Protein AF-W5IGR9-F1 (afdb_monomer)

Solvent-accessible surface area (backbone atoms only — not comparable to full-atom values): 5809 Å² total; per-residue (Å²): 116,68,70,62,52,55,55,49,50,56,50,51,52,51,51,52,52,50,55,54,46,55,53,50,53,56,50,52,53,50,51,52,57,51,48,54,53,52,48,54,52,48,50,53,50,51,52,52,28,62,77,67,74,48,74,91,77,53,71,67,62,54,48,52,54,48,56,53,37,41,54,52,15,58,77,71,72,43,62,43,70,57,40,49,50,48,54,51,51,53,51,53,51,48,56,52,49,53,56,62,59,74,73,110

Radius of gyration: 21.41 Å; Cα contacts (8 Å, |Δi|>4): 24; chains: 1; bounding box: 44×23×70 Å

Mean predicted aligned error: 5.87 Å

Organism: NCBI:txid641146

Structure (mmCIF, N/CA/C/O backbone):
data_AF-W5IGR9-F1
#
_entry.id   AF-W5IGR9-F1
#
loop_
_atom_site.group_PDB
_atom_site.id
_atom_site.type_symbol
_atom_site.label_atom_id
_atom_site.label_alt_id
_atom_site.label_comp_id
_atom_site.label_asym_id
_atom_site.label_entity_id
_atom_site.label_seq_id
_atom_site.pdbx_PDB_ins_code
_atom_site.Cartn_x
_atom_site.Cartn_y
_atom_site.Cartn_z
_atom_site.occupancy
_atom_site.B_iso_or_equiv
_atom_site.auth_seq_id
_atom_site.auth_comp_id
_atom_site.auth_asym_id
_atom_site.auth_atom_id
_atom_site.pdbx_PDB_model_num
ATOM 1 N N . MET A 1 1 ? -22.079 -1.374 46.621 1.00 60.62 1 MET A N 1
ATOM 2 C CA . MET A 1 1 ? -22.886 -1.653 45.406 1.00 60.62 1 MET A CA 1
ATOM 3 C C . MET A 1 1 ? -22.379 -0.870 44.193 1.00 60.62 1 MET A C 1
ATOM 5 O O . MET A 1 1 ? -22.242 -1.493 43.152 1.00 60.62 1 MET A O 1
ATOM 9 N N . MET A 1 2 ? -22.021 0.417 44.320 1.00 60.56 2 MET A N 1
ATOM 10 C CA . MET A 1 2 ? -21.442 1.227 43.223 1.00 60.56 2 MET A CA 1
ATOM 11 C C . MET A 1 2 ? -20.108 0.692 42.662 1.00 60.56 2 MET A C 1
ATOM 13 O O . MET A 1 2 ? -19.972 0.582 41.452 1.00 60.56 2 MET A O 1
ATOM 17 N N . GLU A 1 3 ? -19.190 0.221 43.511 1.00 62.72 3 GLU A N 1
ATOM 18 C CA . GLU A 1 3 ? -17.876 -0.312 43.087 1.00 62.72 3 GLU A CA 1
ATOM 19 C C . GLU A 1 3 ? -17.968 -1.537 42.148 1.00 62.72 3 GLU A C 1
ATOM 21 O O . GLU A 1 3 ? -17.177 -1.698 41.222 1.00 62.72 3 GLU A O 1
ATOM 26 N N . LYS A 1 4 ? -18.993 -2.390 42.314 1.00 62.38 4 LYS A N 1
ATOM 27 C CA . LYS A 1 4 ? -19.233 -3.531 41.408 1.00 62.38 4 LYS A CA 1
ATOM 28 C C . LYS A 1 4 ? -19.755 -3.093 40.035 1.00 62.38 4 LYS A C 1
ATOM 30 O O . LYS A 1 4 ? -19.473 -3.765 39.048 1.00 62.38 4 LYS A O 1
ATOM 35 N N . ALA A 1 5 ? -20.508 -1.994 39.971 1.00 64.50 5 ALA A N 1
ATOM 36 C CA . ALA A 1 5 ? -21.046 -1.458 38.722 1.00 64.50 5 ALA A CA 1
ATOM 37 C C . ALA A 1 5 ? -19.957 -0.743 37.903 1.00 64.50 5 ALA A C 1
ATOM 39 O O . ALA A 1 5 ? -19.867 -0.953 36.696 1.00 64.50 5 ALA A O 1
ATOM 40 N N . GLU A 1 6 ? -19.072 0.012 38.561 1.00 66.06 6 GLU A N 1
ATOM 41 C CA . GLU A 1 6 ? -17.898 0.628 37.923 1.00 66.06 6 GLU A CA 1
ATOM 42 C C . GLU A 1 6 ? -16.922 -0.427 37.383 1.00 66.06 6 GLU A C 1
ATOM 44 O O . GLU A 1 6 ? -16.482 -0.337 36.235 1.00 66.06 6 GLU A O 1
ATOM 49 N N . ASN A 1 7 ? -16.669 -1.493 38.154 1.00 70.56 7 ASN A N 1
ATOM 50 C CA . ASN A 1 7 ? -15.836 -2.611 37.706 1.00 70.56 7 ASN A CA 1
ATOM 51 C C . ASN A 1 7 ? -16.466 -3.381 36.522 1.00 70.56 7 ASN A C 1
ATOM 53 O O . ASN A 1 7 ? -15.760 -3.865 35.637 1.00 70.56 7 ASN A O 1
ATOM 57 N N . SER A 1 8 ? -17.801 -3.452 36.461 1.00 78.94 8 SER A N 1
ATOM 58 C CA . SER A 1 8 ? -18.537 -4.060 35.343 1.00 78.94 8 SER A CA 1
ATOM 59 C C . SER A 1 8 ? -18.473 -3.213 34.067 1.00 78.94 8 SER A C 1
ATOM 61 O O . SER A 1 8 ? -18.315 -3.765 32.979 1.00 78.94 8 SER A O 1
ATOM 63 N N . TYR A 1 9 ? -18.559 -1.884 34.178 1.00 82.19 9 TYR A N 1
ATOM 64 C CA . TYR A 1 9 ? -18.471 -0.981 33.027 1.00 82.19 9 TYR A C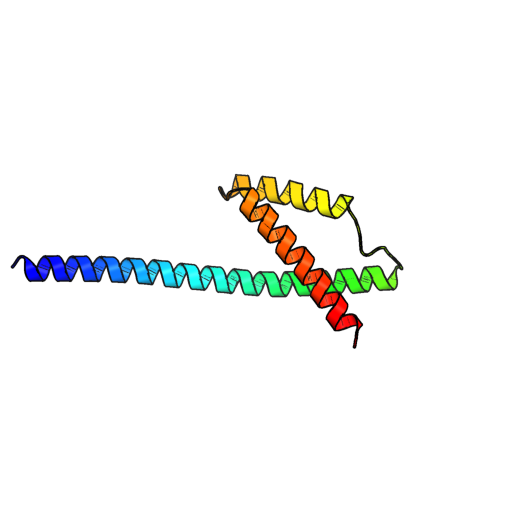A 1
ATOM 65 C C . TYR A 1 9 ? -17.060 -0.964 32.424 1.00 82.19 9 TYR A C 1
ATOM 67 O O . TYR A 1 9 ? -16.900 -1.116 31.214 1.00 82.19 9 TYR A O 1
ATOM 75 N N . ALA A 1 10 ? -16.021 -0.881 33.262 1.00 84.19 10 ALA A N 1
ATOM 76 C CA . ALA A 1 10 ? -14.631 -0.954 32.810 1.00 84.19 10 ALA A CA 1
ATOM 77 C C . ALA A 1 10 ? -14.309 -2.295 32.119 1.00 84.19 10 ALA A C 1
ATOM 79 O O . ALA A 1 10 ? -13.592 -2.328 31.117 1.00 84.19 10 ALA A O 1
ATOM 80 N N . SER A 1 11 ? -14.873 -3.405 32.611 1.00 87.62 11 SER A N 1
ATOM 81 C CA . SER A 1 11 ? -14.749 -4.719 31.968 1.00 87.62 11 SER A CA 1
ATOM 82 C C . SER A 1 11 ? -15.430 -4.758 30.593 1.00 87.62 11 SER A C 1
ATOM 84 O O . SER A 1 11 ? -14.837 -5.248 29.630 1.00 87.62 11 SER A O 1
ATOM 86 N N . GLN A 1 12 ? -16.622 -4.168 30.463 1.00 91.50 12 GLN A N 1
ATOM 87 C CA . GLN A 1 12 ? -17.349 -4.095 29.194 1.00 91.50 12 GLN A CA 1
ATOM 88 C C . GLN A 1 12 ? -16.623 -3.233 28.149 1.00 91.50 12 GLN A C 1
ATOM 90 O O . GLN A 1 12 ? -16.509 -3.644 26.994 1.00 91.50 12 GLN A O 1
ATOM 95 N N . VAL A 1 13 ? -16.072 -2.084 28.553 1.00 94.44 13 VAL A N 1
ATOM 96 C CA . VAL A 1 13 ? -15.264 -1.227 27.668 1.00 94.44 13 VAL A CA 1
ATOM 97 C C . VAL A 1 13 ? -14.013 -1.969 27.190 1.00 94.44 13 VAL A C 1
ATOM 99 O O . VAL A 1 13 ? -13.719 -1.968 25.997 1.00 94.44 13 VAL A O 1
ATOM 102 N N . ASN A 1 14 ? -13.305 -2.666 28.085 1.00 94.94 14 ASN A N 1
ATOM 103 C CA . ASN A 1 14 ? -12.139 -3.468 27.704 1.00 94.94 14 ASN A CA 1
ATOM 104 C C . ASN A 1 14 ? -12.495 -4.592 26.721 1.00 94.94 14 ASN A C 1
ATOM 106 O O . ASN A 1 14 ? -11.757 -4.830 25.766 1.00 94.94 14 ASN A O 1
ATOM 110 N N . PHE A 1 15 ? -13.638 -5.255 26.909 1.00 95.88 15 PHE A N 1
ATOM 111 C CA . PHE A 1 15 ? -14.115 -6.272 25.973 1.00 95.88 15 PHE A CA 1
ATOM 112 C C . PHE A 1 15 ? -14.399 -5.689 24.578 1.00 95.88 15 PHE A C 1
ATOM 114 O O . PHE A 1 15 ? -13.976 -6.260 23.570 1.00 95.88 15 PHE A O 1
ATOM 121 N N . GLN A 1 16 ? -15.058 -4.529 24.507 1.00 96.50 16 GLN A N 1
ATOM 122 C CA . GLN A 1 16 ? -15.320 -3.838 23.240 1.00 96.50 16 GLN A CA 1
ATOM 123 C C . GLN A 1 16 ? -14.023 -3.401 22.551 1.00 96.50 16 GLN A C 1
ATOM 125 O O . GLN A 1 16 ? -13.860 -3.637 21.356 1.00 96.50 16 GLN A O 1
ATOM 130 N N . LEU A 1 17 ? -13.074 -2.835 23.304 1.00 97.56 17 LEU A N 1
ATOM 131 C CA . LEU A 1 17 ? -11.761 -2.457 22.779 1.00 97.56 17 LEU A CA 1
ATOM 132 C C . LEU A 1 17 ? -11.016 -3.659 22.198 1.00 97.56 17 LEU A C 1
ATOM 134 O O . LEU A 1 17 ? -10.482 -3.568 21.095 1.00 97.56 17 LEU A O 1
ATOM 138 N N . ASN A 1 18 ? -11.005 -4.788 22.907 1.00 97.50 18 ASN A N 1
ATOM 139 C CA . ASN A 1 18 ? -10.352 -6.000 22.422 1.00 97.50 18 ASN A CA 1
ATOM 140 C C . ASN A 1 18 ? -11.038 -6.551 21.169 1.00 97.50 18 ASN A C 1
ATOM 142 O O . ASN A 1 18 ? -10.353 -6.914 20.223 1.00 97.50 18 ASN A O 1
ATOM 146 N N . THR A 1 19 ? -12.370 -6.526 21.113 1.00 97.62 19 THR A N 1
ATOM 147 C CA . THR A 1 19 ? -13.119 -6.942 19.917 1.00 97.62 19 THR A CA 1
ATOM 148 C C . THR A 1 19 ? -12.767 -6.074 18.705 1.00 97.62 19 THR A C 1
ATOM 150 O O . THR A 1 19 ? -12.530 -6.595 17.616 1.00 97.62 19 THR A O 1
ATOM 153 N N . CYS A 1 20 ? -12.679 -4.752 18.886 1.00 98.19 20 CYS A N 1
ATOM 154 C CA . CYS A 1 20 ? -12.250 -3.841 17.826 1.00 98.19 20 CYS A CA 1
ATOM 155 C C . CYS A 1 20 ? -10.811 -4.120 17.376 1.00 98.19 20 CYS A C 1
ATOM 157 O O . CYS A 1 20 ? -10.550 -4.118 16.179 1.00 98.19 20 CYS A O 1
ATOM 159 N N . ARG A 1 21 ? -9.894 -4.385 18.314 1.00 98.44 21 ARG A N 1
ATOM 160 C CA . ARG A 1 21 ? -8.492 -4.708 18.005 1.00 98.44 21 ARG A CA 1
ATOM 161 C C . ARG A 1 21 ? -8.359 -6.004 17.219 1.00 98.44 21 ARG A C 1
ATOM 163 O O . ARG A 1 21 ? -7.722 -5.981 16.181 1.00 98.44 21 ARG A O 1
ATOM 170 N N . CYS A 1 22 ? -9.052 -7.070 17.620 1.00 98.38 22 CYS A N 1
ATOM 171 C CA . CYS A 1 22 ? -9.060 -8.313 16.847 1.00 98.38 22 CYS A CA 1
ATOM 172 C C . CYS A 1 22 ? -9.543 -8.080 15.410 1.00 98.38 22 CYS A C 1
ATOM 174 O O . CYS A 1 22 ? -8.957 -8.591 14.464 1.00 98.38 22 CYS A O 1
ATOM 176 N N . ARG A 1 23 ? -10.576 -7.247 15.229 1.00 98.50 23 ARG A N 1
ATOM 177 C CA . ARG A 1 23 ? -11.056 -6.898 13.888 1.00 98.50 23 ARG A CA 1
ATOM 178 C C . ARG A 1 23 ? -10.044 -6.070 13.087 1.00 98.50 23 ARG A C 1
ATOM 180 O O . ARG A 1 23 ? -9.994 -6.225 11.872 1.00 98.50 23 ARG A O 1
ATOM 187 N N . ILE A 1 24 ? -9.278 -5.190 13.734 1.00 98.50 24 ILE A N 1
ATOM 188 C CA . ILE A 1 24 ? -8.177 -4.452 13.093 1.00 98.50 24 ILE A CA 1
ATOM 189 C C . ILE A 1 24 ? -7.092 -5.435 12.646 1.00 98.50 24 ILE A C 1
ATOM 191 O O . ILE A 1 24 ? -6.729 -5.423 11.475 1.00 98.50 24 ILE A O 1
ATOM 195 N N . ASP A 1 25 ? -6.669 -6.342 13.527 1.00 98.50 25 ASP A N 1
ATOM 196 C CA . ASP A 1 25 ? -5.649 -7.347 13.218 1.00 98.50 25 ASP A CA 1
ATOM 197 C C . ASP A 1 25 ? -6.070 -8.221 12.019 1.00 98.50 25 ASP A C 1
ATOM 199 O O . ASP A 1 25 ? -5.281 -8.478 11.111 1.00 98.50 25 ASP A O 1
ATOM 203 N N . ASP A 1 26 ? -7.340 -8.634 11.959 1.00 98.62 26 ASP A N 1
ATOM 204 C CA . ASP A 1 26 ? -7.884 -9.409 10.837 1.00 98.62 26 ASP A CA 1
ATOM 205 C C . ASP A 1 26 ? -7.885 -8.633 9.510 1.00 98.62 26 ASP A C 1
ATOM 207 O O . ASP A 1 26 ? -7.672 -9.220 8.444 1.00 98.62 26 ASP A O 1
ATOM 211 N N . ILE A 1 27 ? -8.144 -7.323 9.549 1.00 98.50 27 ILE A N 1
ATOM 212 C CA . ILE A 1 27 ? -8.054 -6.454 8.367 1.00 98.50 27 ILE A CA 1
ATOM 213 C C . ILE A 1 27 ? -6.595 -6.348 7.924 1.00 98.50 27 ILE A C 1
ATOM 215 O O . ILE A 1 27 ? -6.303 -6.522 6.741 1.00 98.50 27 ILE A O 1
ATOM 219 N N . ASP A 1 28 ? -5.674 -6.135 8.860 1.00 98.50 28 ASP A N 1
ATOM 220 C CA . ASP A 1 28 ? -4.251 -6.000 8.562 1.00 98.50 28 ASP A CA 1
ATOM 221 C C . ASP A 1 28 ? -3.682 -7.287 7.948 1.00 98.50 28 ASP A C 1
ATOM 223 O O . ASP A 1 28 ? -2.973 -7.235 6.940 1.00 98.50 28 ASP A O 1
ATOM 227 N N . HIS A 1 29 ? -4.066 -8.462 8.457 1.00 98.69 29 HIS A N 1
ATOM 228 C CA . HIS A 1 29 ? -3.703 -9.742 7.843 1.00 98.69 29 HIS A CA 1
ATOM 229 C C . HIS A 1 29 ? -4.179 -9.850 6.386 1.00 98.69 29 HIS A C 1
ATOM 231 O O . HIS A 1 29 ? -3.421 -10.293 5.517 1.00 98.69 29 HIS A O 1
ATOM 237 N N . GLN A 1 30 ? -5.410 -9.419 6.093 1.00 98.56 30 GLN A N 1
ATOM 238 C CA . GLN A 1 30 ? -5.942 -9.411 4.727 1.00 98.56 30 GLN A CA 1
ATOM 239 C C . GLN A 1 30 ? -5.186 -8.429 3.826 1.00 98.56 30 GLN A C 1
ATOM 241 O O . GLN A 1 30 ? -4.870 -8.766 2.684 1.00 98.56 30 GLN A O 1
ATOM 246 N N . VAL A 1 31 ? -4.833 -7.247 4.339 1.00 98.00 31 VAL A N 1
ATOM 247 C CA . VAL A 1 31 ? -4.017 -6.267 3.610 1.00 98.00 31 VAL A CA 1
ATOM 248 C C . VAL A 1 31 ? -2.655 -6.858 3.250 1.00 98.00 31 VAL A C 1
ATOM 250 O O . VAL A 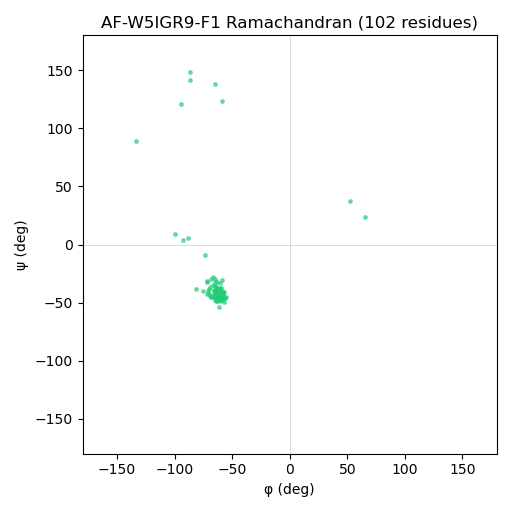1 31 ? -2.237 -6.752 2.097 1.00 98.00 31 VAL A O 1
ATOM 253 N N . ILE A 1 32 ? -1.976 -7.533 4.183 1.00 98.12 32 ILE A N 1
ATOM 254 C CA . ILE A 1 32 ? -0.683 -8.182 3.913 1.00 98.12 32 ILE A CA 1
ATOM 255 C C . ILE A 1 32 ? -0.821 -9.293 2.864 1.00 98.12 32 ILE A C 1
ATOM 257 O O . ILE A 1 32 ? -0.002 -9.374 1.945 1.00 98.12 32 ILE A O 1
ATOM 261 N N . ALA A 1 33 ? -1.873 -10.110 2.939 1.00 98.44 33 ALA A N 1
ATOM 262 C CA . ALA A 1 33 ? -2.130 -11.154 1.949 1.00 98.44 33 ALA A CA 1
ATOM 263 C C . ALA A 1 33 ? -2.377 -10.584 0.537 1.00 98.44 33 ALA A C 1
ATOM 265 O O . ALA A 1 33 ? -1.887 -11.135 -0.452 1.00 98.44 33 ALA A O 1
ATOM 266 N N . LEU A 1 34 ? -3.107 -9.470 0.426 1.00 98.12 34 LEU A N 1
ATOM 267 C CA . LEU A 1 34 ? -3.347 -8.781 -0.846 1.00 98.12 34 LEU A CA 1
ATOM 268 C C . LEU A 1 34 ? -2.085 -8.100 -1.381 1.00 98.12 34 LEU A C 1
ATOM 270 O O . LEU A 1 34 ? -1.820 -8.148 -2.583 1.00 98.12 34 LEU A O 1
ATOM 274 N N . LEU A 1 35 ? -1.270 -7.510 -0.504 1.00 97.69 35 LEU A N 1
ATOM 275 C CA . LEU A 1 35 ? 0.025 -6.953 -0.885 1.00 97.69 35 LEU A CA 1
ATOM 276 C C . LEU A 1 35 ? 0.936 -8.039 -1.463 1.00 97.69 35 LEU A C 1
ATOM 278 O O . LEU A 1 35 ? 1.493 -7.832 -2.537 1.00 97.69 35 LEU A O 1
ATOM 282 N N . ALA A 1 36 ? 1.026 -9.216 -0.839 1.00 97.31 36 ALA A N 1
ATOM 283 C CA . ALA A 1 36 ? 1.819 -10.323 -1.377 1.00 97.31 36 ALA A CA 1
ATOM 284 C C . ALA A 1 36 ? 1.403 -10.691 -2.816 1.00 97.31 36 ALA A C 1
ATOM 286 O O . ALA A 1 36 ? 2.253 -10.809 -3.701 1.00 97.31 36 ALA A O 1
ATOM 287 N N . GLN A 1 37 ? 0.094 -10.784 -3.078 1.00 97.88 37 GLN A N 1
ATOM 288 C CA . GLN A 1 37 ? -0.435 -11.029 -4.426 1.00 97.88 37 GLN A CA 1
ATOM 289 C C . GLN A 1 37 ? -0.078 -9.897 -5.399 1.00 97.88 37 GLN A C 1
ATOM 291 O O . GLN A 1 37 ? 0.396 -10.146 -6.507 1.00 97.88 37 GLN A O 1
ATOM 296 N N . ARG A 1 38 ? -0.247 -8.638 -4.983 1.00 96.44 38 ARG A N 1
ATOM 297 C CA . ARG A 1 38 ? 0.073 -7.466 -5.808 1.00 96.44 38 ARG A CA 1
ATOM 298 C C . ARG A 1 38 ? 1.555 -7.415 -6.196 1.00 96.44 38 ARG A C 1
ATOM 300 O O . ARG A 1 38 ? 1.878 -7.063 -7.331 1.00 96.44 38 ARG A O 1
ATOM 307 N N . PHE A 1 39 ? 2.458 -7.738 -5.272 1.00 95.69 39 PHE A N 1
ATOM 308 C CA . PHE A 1 39 ? 3.899 -7.760 -5.539 1.00 95.69 39 PHE A CA 1
ATOM 309 C C . PHE A 1 39 ? 4.285 -8.902 -6.482 1.00 95.69 39 PHE A C 1
ATOM 311 O O . PHE A 1 39 ? 5.096 -8.678 -7.377 1.00 95.69 39 PHE A O 1
ATOM 318 N N . ALA A 1 40 ? 3.644 -10.072 -6.376 1.00 94.75 40 ALA A N 1
ATOM 319 C CA . ALA A 1 40 ? 3.828 -11.152 -7.347 1.00 94.75 40 ALA A CA 1
ATOM 320 C C . ALA A 1 40 ? 3.451 -10.712 -8.774 1.00 94.75 40 ALA A C 1
ATOM 322 O O . ALA A 1 40 ? 4.199 -10.960 -9.715 1.00 94.75 40 ALA A O 1
ATOM 323 N N . VAL A 1 41 ? 2.342 -9.980 -8.937 1.00 95.31 41 VAL A N 1
ATOM 324 C CA . VAL A 1 41 ? 1.961 -9.404 -10.240 1.00 95.31 41 VAL A CA 1
ATOM 325 C C . VAL A 1 41 ? 2.961 -8.341 -10.700 1.00 95.31 41 VAL A C 1
ATOM 327 O O . VAL A 1 41 ? 3.290 -8.282 -11.879 1.00 95.31 41 VAL A O 1
ATOM 330 N N . THR A 1 42 ? 3.474 -7.513 -9.785 1.00 92.69 42 THR A N 1
ATOM 331 C CA . THR A 1 42 ? 4.454 -6.471 -10.138 1.00 92.69 42 THR A CA 1
ATOM 332 C C . THR A 1 42 ? 5.753 -7.088 -10.661 1.00 92.69 42 THR A C 1
ATOM 334 O O . THR A 1 42 ? 6.265 -6.644 -11.682 1.00 92.69 42 THR A O 1
ATOM 337 N N . LYS A 1 43 ? 6.201 -8.198 -10.064 1.00 91.88 43 LYS A N 1
ATOM 338 C CA . LYS A 1 43 ? 7.334 -8.977 -10.571 1.00 91.88 43 LYS A CA 1
ATOM 339 C C . LYS A 1 43 ? 7.124 -9.455 -12.011 1.00 91.88 43 LYS A C 1
ATOM 341 O O . LYS A 1 43 ? 8.001 -9.249 -12.842 1.00 91.88 43 LYS A O 1
ATOM 346 N N . LEU A 1 44 ? 5.953 -10.017 -12.322 1.00 93.31 44 LEU A N 1
ATOM 347 C CA . LEU A 1 44 ? 5.614 -10.432 -13.691 1.00 93.31 44 LEU A CA 1
ATOM 348 C C . LEU A 1 44 ? 5.621 -9.245 -14.667 1.00 93.31 44 LEU A C 1
ATOM 350 O O . LEU A 1 44 ? 6.086 -9.372 -15.796 1.00 93.31 44 LEU A O 1
ATOM 354 N N . VAL A 1 45 ? 5.136 -8.073 -14.239 1.00 91.94 45 VAL A N 1
ATOM 355 C CA . VAL A 1 45 ? 5.223 -6.841 -15.040 1.00 91.94 45 VAL A CA 1
ATOM 356 C C . VAL A 1 45 ? 6.683 -6.464 -15.300 1.00 91.94 45 VAL A C 1
ATOM 358 O O . VAL A 1 45 ? 7.017 -6.115 -16.430 1.00 91.94 45 VAL A O 1
ATOM 361 N N . GLY A 1 46 ? 7.555 -6.554 -14.293 1.00 89.81 46 GLY A N 1
ATOM 362 C CA . GLY A 1 46 ? 8.993 -6.325 -14.441 1.00 89.81 46 GLY A CA 1
ATOM 363 C C . GLY A 1 46 ? 9.653 -7.291 -15.432 1.00 89.81 46 GLY A C 1
ATOM 364 O O . GLY A 1 46 ? 10.394 -6.849 -16.309 1.00 89.81 46 GLY A O 1
ATOM 365 N N . GLU A 1 47 ? 9.334 -8.585 -15.347 1.00 91.19 47 GLU A N 1
ATOM 366 C CA . GLU A 1 47 ? 9.813 -9.624 -16.274 1.00 91.19 47 GLU A CA 1
ATOM 367 C C . GLU A 1 47 ? 9.381 -9.332 -17.720 1.00 91.19 47 GLU A C 1
ATOM 369 O O . GLU A 1 47 ? 10.221 -9.304 -18.619 1.00 91.19 47 GLU A O 1
ATOM 374 N N . LEU A 1 48 ? 8.102 -9.004 -17.935 1.00 92.56 48 LEU A N 1
ATOM 375 C CA . LEU A 1 48 ? 7.574 -8.634 -19.253 1.00 92.56 48 LEU A CA 1
ATOM 376 C C . LEU A 1 48 ? 8.232 -7.367 -19.810 1.00 92.56 48 LEU A C 1
ATOM 378 O O . LEU A 1 48 ? 8.559 -7.296 -20.994 1.00 92.56 48 LEU A O 1
ATOM 382 N N . LYS A 1 49 ? 8.444 -6.350 -18.968 1.00 90.12 49 LYS A N 1
ATOM 383 C CA . LYS A 1 49 ? 9.143 -5.129 -19.386 1.00 90.12 49 LYS A CA 1
ATOM 384 C C . LYS A 1 49 ? 10.575 -5.429 -19.815 1.00 90.12 49 LYS A C 1
ATOM 386 O O . LYS A 1 49 ? 11.018 -4.895 -20.830 1.00 90.12 49 LYS A O 1
ATOM 391 N N . ALA A 1 50 ? 11.278 -6.289 -19.080 1.00 90.06 50 ALA A N 1
ATOM 392 C CA . ALA A 1 50 ? 12.639 -6.690 -19.413 1.00 90.06 50 ALA A CA 1
ATOM 393 C C . ALA A 1 50 ? 12.702 -7.481 -20.730 1.00 90.06 50 ALA A C 1
ATOM 395 O O . ALA A 1 50 ? 13.540 -7.171 -21.576 1.00 90.06 50 ALA A O 1
ATOM 396 N N . GLU A 1 51 ? 11.794 -8.443 -20.930 1.00 93.75 51 GLU A N 1
ATOM 397 C CA . GLU A 1 51 ? 11.698 -9.247 -22.159 1.00 93.75 51 GLU A CA 1
ATOM 398 C C . GLU A 1 51 ? 11.442 -8.382 -23.402 1.00 93.75 51 GLU A C 1
ATOM 400 O O . GLU A 1 51 ? 12.002 -8.634 -24.469 1.00 93.75 51 GLU A O 1
ATOM 405 N N . HIS A 1 52 ? 10.634 -7.331 -23.262 1.00 94.00 52 HIS A N 1
ATOM 406 C CA . HIS A 1 52 ? 10.244 -6.453 -24.366 1.00 94.00 52 HIS A CA 1
ATOM 407 C C . HIS A 1 52 ? 11.034 -5.137 -24.446 1.00 94.00 52 HIS A C 1
ATOM 409 O O . HIS A 1 52 ? 10.671 -4.267 -25.238 1.00 94.00 52 HIS A O 1
ATOM 415 N N . HIS A 1 53 ? 12.103 -4.978 -23.657 1.00 90.00 53 HIS A N 1
ATOM 416 C CA . HIS A 1 53 ? 12.912 -3.752 -23.592 1.00 90.00 53 HIS A CA 1
ATOM 417 C C . HIS A 1 53 ? 12.085 -2.474 -23.343 1.00 90.00 53 HIS A C 1
ATOM 419 O O . HIS A 1 53 ? 12.365 -1.419 -23.912 1.00 90.00 53 HIS A O 1
ATOM 425 N N . LEU A 1 54 ? 11.050 -2.574 -22.506 1.00 88.12 54 LEU A N 1
ATOM 426 C CA . LEU A 1 54 ? 10.178 -1.458 -22.146 1.00 88.12 54 LEU A CA 1
ATOM 427 C C . LEU A 1 54 ? 10.741 -0.669 -20.964 1.00 88.12 54 LEU A C 1
ATOM 429 O O . LEU A 1 54 ? 11.336 -1.229 -20.040 1.00 88.12 54 LEU A O 1
ATOM 433 N N . ASP A 1 55 ? 10.467 0.634 -20.950 1.00 84.81 55 ASP A N 1
ATOM 434 C CA . ASP A 1 55 ? 10.879 1.504 -19.857 1.00 84.81 55 ASP A CA 1
ATOM 435 C C . ASP A 1 55 ? 10.190 1.137 -18.531 1.00 84.81 55 ASP A C 1
ATOM 437 O O . ASP A 1 55 ? 8.983 0.869 -18.424 1.00 84.81 55 ASP A O 1
ATOM 441 N N . ALA A 1 56 ? 10.976 1.173 -17.455 1.00 79.25 56 ALA A N 1
ATOM 442 C CA . ALA A 1 56 ? 10.459 0.984 -16.104 1.00 79.25 56 ALA A CA 1
ATOM 443 C C . ALA A 1 56 ? 9.507 2.123 -15.695 1.00 79.25 56 ALA A C 1
ATOM 445 O O . ALA A 1 56 ? 8.567 1.894 -14.930 1.00 79.25 56 ALA A O 1
ATOM 446 N N . PHE A 1 57 ? 9.730 3.326 -16.230 1.00 83.25 57 PHE A N 1
ATOM 447 C CA . PHE A 1 57 ? 8.971 4.533 -15.928 1.00 83.25 57 PHE A CA 1
ATOM 448 C C . PHE A 1 57 ? 7.840 4.748 -16.936 1.00 83.25 57 PHE A C 1
ATOM 450 O O . PHE A 1 57 ? 8.088 4.897 -18.127 1.00 83.25 57 PHE A O 1
ATOM 457 N N . ASP A 1 58 ? 6.606 4.794 -16.437 1.00 88.56 58 ASP A N 1
ATOM 458 C CA . ASP A 1 58 ? 5.402 5.061 -17.228 1.00 88.56 58 ASP A CA 1
ATOM 459 C C . ASP A 1 58 ? 4.546 6.111 -16.487 1.00 88.56 58 ASP A C 1
ATOM 461 O O . ASP A 1 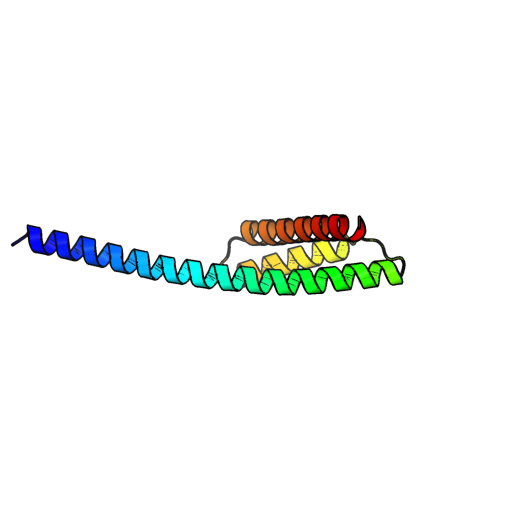58 ? 3.736 5.757 -15.622 1.00 88.56 58 ASP A O 1
ATOM 465 N N . PRO A 1 59 ? 4.768 7.415 -16.745 1.00 90.44 59 PRO A N 1
ATOM 466 C CA . PRO A 1 59 ? 4.114 8.495 -16.005 1.00 90.44 59 PRO A CA 1
ATOM 467 C C . PRO A 1 59 ? 2.606 8.557 -16.256 1.00 90.44 59 PRO A C 1
ATOM 469 O O . PRO A 1 59 ? 1.855 8.996 -15.384 1.00 90.44 59 PRO A O 1
ATOM 472 N N . ASP A 1 60 ? 2.149 8.115 -17.427 1.00 93.62 60 ASP A N 1
ATOM 473 C CA . ASP A 1 60 ? 0.728 8.086 -17.762 1.00 93.62 60 ASP A CA 1
ATOM 474 C C . ASP A 1 60 ? 0.023 6.986 -16.973 1.00 93.62 60 ASP A C 1
ATOM 476 O O . ASP A 1 60 ? -1.019 7.234 -16.359 1.00 93.62 60 ASP A O 1
ATOM 480 N N . ARG A 1 61 ? 0.638 5.800 -16.869 1.00 92.75 61 ARG A N 1
ATOM 481 C CA . ARG A 1 61 ? 0.126 4.725 -16.014 1.00 92.75 61 ARG A CA 1
ATOM 482 C C . ARG A 1 61 ? 0.095 5.116 -14.541 1.00 92.75 61 ARG A C 1
ATOM 484 O O . ARG A 1 61 ? -0.857 4.753 -13.842 1.00 92.75 61 ARG A O 1
ATOM 491 N N . GLU A 1 62 ? 1.133 5.809 -14.074 1.00 92.94 62 GLU A N 1
ATOM 492 C CA . GLU A 1 62 ? 1.248 6.288 -12.695 1.00 92.94 62 GLU A CA 1
ATOM 493 C C . GLU A 1 62 ? 0.154 7.314 -12.354 1.00 92.94 62 GLU A C 1
ATOM 495 O O . GLU A 1 62 ? -0.480 7.175 -11.305 1.00 92.94 62 GLU A O 1
ATOM 500 N N . ARG A 1 63 ? -0.130 8.268 -13.256 1.00 95.31 63 ARG A N 1
ATOM 501 C CA . ARG A 1 63 ? -1.225 9.241 -13.095 1.00 95.31 63 ARG A CA 1
ATOM 502 C C . ARG A 1 63 ? -2.600 8.586 -13.095 1.00 95.31 63 ARG A C 1
ATOM 504 O O . ARG A 1 63 ? -3.372 8.829 -12.176 1.00 95.31 63 ARG A O 1
ATOM 511 N N . ALA A 1 64 ? -2.875 7.704 -14.057 1.00 96.00 64 ALA A N 1
ATOM 512 C CA . ALA A 1 64 ? -4.153 6.993 -14.119 1.00 96.00 64 ALA A CA 1
ATOM 513 C C . ALA A 1 64 ? -4.412 6.178 -12.840 1.00 96.00 64 ALA A C 1
ATOM 515 O O . ALA A 1 64 ? -5.511 6.183 -12.301 1.00 96.00 64 ALA A O 1
ATOM 516 N N . GLN A 1 65 ? -3.376 5.529 -12.293 1.00 95.50 65 GLN A N 1
ATOM 517 C CA . GLN A 1 65 ? -3.497 4.809 -11.024 1.00 95.50 65 GLN A CA 1
ATOM 518 C C . GLN A 1 65 ? -3.838 5.734 -9.844 1.00 95.50 65 GLN A C 1
ATOM 520 O O . GLN A 1 65 ? -4.560 5.321 -8.940 1.00 95.50 65 GLN A O 1
ATOM 525 N N . GLU A 1 66 ? -3.279 6.943 -9.807 1.00 96.62 66 GLU A N 1
ATOM 526 C CA . GLU A 1 66 ? -3.563 7.919 -8.751 1.00 96.62 66 GLU A CA 1
ATOM 527 C C . GLU A 1 66 ? -4.990 8.461 -8.868 1.00 96.62 66 GLU A C 1
ATOM 529 O O . GLU A 1 66 ? -5.693 8.513 -7.861 1.00 96.62 66 GLU A O 1
ATOM 534 N N . GLU A 1 67 ? -5.445 8.774 -10.083 1.00 97.38 67 GLU A N 1
ATOM 535 C CA . GLU A 1 67 ? -6.825 9.186 -10.362 1.00 97.38 67 GLU A CA 1
ATOM 536 C C . GLU A 1 67 ? -7.834 8.099 -9.972 1.00 97.38 67 GLU A C 1
ATOM 538 O O . GLU A 1 67 ? -8.794 8.386 -9.258 1.00 97.38 67 GLU A O 1
ATOM 543 N N . ASP A 1 68 ? -7.595 6.840 -10.346 1.00 97.44 68 ASP A N 1
ATOM 544 C CA . ASP A 1 68 ? -8.441 5.711 -9.938 1.00 97.44 68 ASP A CA 1
ATOM 545 C C . ASP A 1 68 ? -8.515 5.597 -8.406 1.00 97.44 68 ASP A C 1
ATOM 547 O O . ASP A 1 68 ? -9.585 5.404 -7.827 1.00 97.44 68 ASP A O 1
ATOM 551 N N . MET A 1 69 ? -7.379 5.761 -7.723 1.00 97.44 69 MET A N 1
ATOM 552 C CA . MET A 1 69 ? -7.302 5.636 -6.268 1.00 97.44 69 MET A CA 1
ATOM 553 C C . MET A 1 69 ? -8.039 6.768 -5.536 1.00 97.44 69 MET A C 1
ATOM 555 O O . MET A 1 69 ? -8.560 6.542 -4.444 1.00 97.44 69 MET A O 1
ATOM 559 N N . LEU A 1 70 ? -8.118 7.966 -6.127 1.00 97.75 70 LEU A N 1
ATOM 560 C CA . LEU A 1 70 ? -8.944 9.061 -5.608 1.00 97.75 70 LEU A CA 1
ATOM 561 C C . LEU A 1 70 ? -10.434 8.698 -5.638 1.00 97.75 70 LEU A C 1
ATOM 563 O O . LEU A 1 70 ? -11.117 8.889 -4.634 1.00 97.75 70 LEU A O 1
ATOM 567 N N . HIS A 1 71 ? -10.913 8.128 -6.747 1.00 97.75 71 HIS A N 1
ATOM 568 C CA . HIS A 1 71 ? -12.308 7.697 -6.879 1.00 97.75 71 HIS A CA 1
ATOM 569 C C . HIS A 1 71 ? -12.647 6.570 -5.897 1.00 97.75 71 HIS A C 1
ATOM 571 O O . HIS A 1 71 ? -13.663 6.635 -5.209 1.00 97.75 71 HIS A O 1
ATOM 577 N N . VAL A 1 72 ? -11.766 5.571 -5.765 1.00 97.75 72 VAL A N 1
ATOM 578 C CA . VAL A 1 72 ? -11.943 4.487 -4.784 1.00 97.75 72 VAL A CA 1
ATOM 579 C C . VAL A 1 72 ? -11.955 5.045 -3.358 1.00 97.75 72 VAL A C 1
ATOM 581 O O . VAL A 1 72 ? -12.767 4.633 -2.536 1.00 97.75 72 VAL A O 1
ATOM 584 N N . ALA A 1 73 ? -11.089 6.007 -3.034 1.00 98.00 73 ALA A N 1
ATOM 585 C CA . ALA A 1 73 ? -11.093 6.614 -1.707 1.00 98.00 73 ALA A CA 1
ATOM 586 C C . ALA A 1 73 ? -12.437 7.286 -1.390 1.00 98.00 73 ALA A C 1
ATOM 588 O O . ALA A 1 73 ? -12.975 7.086 -0.302 1.00 98.00 73 ALA A O 1
ATOM 589 N N . GLU A 1 74 ? -12.997 8.026 -2.349 1.00 97.44 74 GLU A N 1
ATOM 590 C CA . GLU A 1 74 ? -14.308 8.661 -2.212 1.00 97.44 74 GLU A CA 1
ATOM 591 C C . GLU A 1 74 ? -15.431 7.630 -2.024 1.00 97.44 74 GLU A C 1
ATOM 593 O O . GLU A 1 74 ? -16.224 7.763 -1.091 1.00 97.44 74 GLU A O 1
ATOM 598 N N . GLU A 1 75 ? -15.450 6.565 -2.831 1.00 98.06 75 GLU A N 1
ATOM 599 C CA . GLU A 1 75 ? -16.451 5.490 -2.752 1.00 98.06 75 GLU A CA 1
ATOM 600 C C . GLU A 1 75 ? -16.487 4.822 -1.368 1.00 98.06 75 GLU A C 1
ATOM 602 O O . GLU A 1 75 ? -17.560 4.554 -0.823 1.00 98.06 75 GLU A O 1
ATOM 607 N N . TYR A 1 76 ? -15.317 4.592 -0.771 1.00 97.50 76 TYR A N 1
ATOM 608 C CA . TYR A 1 76 ? -15.190 3.930 0.530 1.00 97.50 76 TYR A CA 1
ATOM 609 C C . TYR A 1 76 ? -15.146 4.905 1.721 1.00 97.50 76 TYR A C 1
ATOM 611 O O . TYR A 1 76 ? -14.974 4.470 2.862 1.00 97.50 76 TYR A O 1
ATOM 619 N N . GLY A 1 77 ? -15.298 6.215 1.492 1.00 97.38 77 GLY A N 1
ATOM 620 C CA . GLY A 1 77 ? -15.237 7.236 2.544 1.00 97.38 77 GLY A CA 1
ATOM 621 C C . GLY A 1 77 ? -13.858 7.374 3.206 1.00 97.38 77 GLY A C 1
ATOM 622 O O . GLY A 1 77 ? -13.757 7.828 4.349 1.00 97.38 77 GLY A O 1
ATOM 623 N N . LEU A 1 78 ? -12.790 6.970 2.514 1.00 97.81 78 LEU A N 1
ATOM 624 C CA . LEU A 1 78 ? -11.408 7.130 2.952 1.00 97.81 78 LEU A CA 1
ATOM 625 C C . LEU A 1 78 ? -10.880 8.504 2.522 1.00 97.81 78 LEU A C 1
ATOM 627 O O . LEU A 1 78 ? -11.135 8.970 1.416 1.00 97.81 78 LEU A O 1
ATOM 631 N N . ASN A 1 79 ? -10.084 9.156 3.373 1.00 97.88 79 ASN A N 1
ATOM 632 C CA . ASN A 1 79 ? -9.431 10.405 2.987 1.00 97.88 79 ASN A CA 1
ATOM 633 C C . ASN A 1 79 ? -8.530 10.167 1.750 1.00 97.88 79 ASN A C 1
ATOM 635 O O . ASN A 1 79 ? -7.608 9.348 1.841 1.00 97.88 79 ASN A O 1
ATOM 639 N N . PRO A 1 80 ? -8.717 10.903 0.637 1.00 97.75 80 PRO A N 1
ATOM 640 C CA . PRO A 1 80 ? -7.965 10.662 -0.594 1.00 97.75 80 PRO A CA 1
ATOM 641 C C . PRO A 1 80 ? -6.444 10.778 -0.428 1.00 97.75 80 PRO A C 1
ATOM 643 O O . PRO A 1 80 ? -5.690 10.048 -1.068 1.00 97.75 80 PRO A O 1
ATOM 646 N N . SER A 1 81 ? -5.970 11.624 0.494 1.00 97.31 81 SER A N 1
ATOM 647 C CA . SER A 1 81 ? -4.534 11.733 0.789 1.00 97.31 81 SER A CA 1
ATOM 648 C C . SER A 1 81 ? -3.937 10.437 1.351 1.00 97.31 81 SER A C 1
ATOM 650 O O . SER A 1 81 ? -2.785 10.123 1.052 1.00 97.31 81 SER A O 1
ATOM 652 N N . ILE A 1 82 ? -4.716 9.652 2.107 1.00 97.81 82 ILE A N 1
ATOM 653 C CA . ILE A 1 82 ? -4.286 8.348 2.634 1.00 97.81 82 ILE A CA 1
ATOM 654 C C . ILE A 1 82 ? -4.155 7.349 1.486 1.00 97.81 82 ILE A C 1
ATOM 656 O O . ILE A 1 82 ? -3.155 6.639 1.400 1.00 97.81 82 ILE A O 1
ATOM 660 N N . ALA A 1 83 ? -5.132 7.324 0.581 1.00 97.50 83 ALA A N 1
ATOM 661 C CA . ALA A 1 83 ? -5.136 6.410 -0.555 1.00 97.50 83 ALA A CA 1
ATOM 662 C C . ALA A 1 83 ? -3.971 6.703 -1.523 1.00 97.50 83 ALA A C 1
ATOM 664 O O . ALA A 1 83 ? -3.251 5.787 -1.933 1.00 97.50 83 ALA A O 1
ATOM 665 N N . LEU A 1 84 ? -3.704 7.987 -1.797 1.00 97.75 84 LEU A N 1
ATOM 666 C CA . LEU A 1 84 ? -2.540 8.423 -2.573 1.00 97.75 84 LEU A CA 1
ATOM 667 C C . LEU A 1 84 ? -1.211 8.069 -1.890 1.00 97.75 84 LEU A C 1
ATOM 669 O O . LEU A 1 84 ? -0.290 7.562 -2.534 1.00 97.75 84 LEU A O 1
ATOM 673 N N . ALA A 1 85 ? -1.097 8.304 -0.580 1.00 97.50 85 ALA A N 1
ATOM 674 C CA . ALA A 1 85 ? 0.104 7.945 0.170 1.00 97.50 85 ALA A CA 1
ATOM 675 C C . ALA A 1 85 ? 0.352 6.429 0.143 1.00 97.50 85 ALA A C 1
ATOM 677 O O . ALA A 1 85 ? 1.487 5.997 -0.071 1.00 97.50 85 ALA A O 1
ATOM 678 N N . TYR A 1 86 ? -0.705 5.628 0.295 1.00 96.75 86 TYR A N 1
ATOM 679 C CA . TYR A 1 86 ? -0.638 4.173 0.219 1.00 96.75 86 TYR A CA 1
ATOM 680 C C . TYR A 1 86 ? -0.154 3.703 -1.154 1.00 96.75 86 TYR A C 1
ATOM 682 O O . TYR A 1 86 ? 0.837 2.977 -1.235 1.00 96.75 86 TYR A O 1
ATOM 690 N N . VAL A 1 87 ? -0.791 4.140 -2.246 1.00 95.69 87 VAL A N 1
ATOM 691 C CA . VAL A 1 87 ? -0.419 3.660 -3.585 1.00 95.69 87 VAL A CA 1
ATOM 692 C C . VAL A 1 87 ? 1.002 4.077 -3.967 1.00 95.69 87 VAL A C 1
ATOM 694 O O . VAL A 1 87 ? 1.738 3.268 -4.537 1.00 95.69 87 VAL A O 1
ATOM 697 N N . LYS A 1 88 ? 1.431 5.281 -3.564 1.00 95.62 88 LYS A N 1
ATOM 698 C CA . LYS A 1 88 ? 2.811 5.748 -3.726 1.00 95.62 88 LYS A CA 1
ATOM 699 C C . LYS A 1 88 ? 3.794 4.890 -2.933 1.00 95.62 88 LYS A C 1
ATOM 701 O O . LYS A 1 88 ? 4.782 4.429 -3.495 1.00 95.62 88 LYS A O 1
ATOM 706 N N . MET A 1 89 ? 3.517 4.634 -1.653 1.00 96.69 89 MET A N 1
ATOM 707 C CA . MET A 1 89 ? 4.358 3.777 -0.812 1.00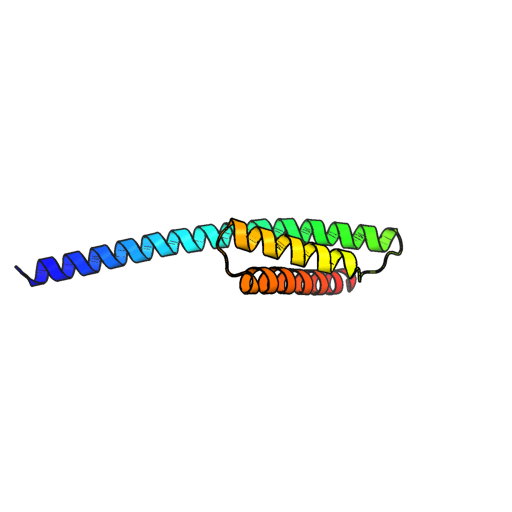 96.69 89 MET A CA 1
ATOM 708 C C . MET A 1 89 ? 4.518 2.384 -1.430 1.00 96.69 89 MET A C 1
ATOM 710 O O . MET A 1 89 ? 5.635 1.892 -1.568 1.00 96.69 89 MET A O 1
ATOM 714 N N . VAL A 1 90 ? 3.412 1.756 -1.832 1.00 95.88 90 VAL A N 1
ATOM 715 C CA . VAL A 1 90 ? 3.426 0.410 -2.410 1.00 95.88 90 VAL A CA 1
ATOM 716 C C . VAL A 1 90 ? 4.185 0.383 -3.742 1.00 95.88 90 VAL A C 1
ATOM 718 O O . VAL A 1 90 ? 4.944 -0.552 -3.991 1.00 95.88 90 VAL A O 1
ATOM 721 N N . ARG A 1 91 ? 4.024 1.408 -4.590 1.00 93.62 91 ARG A N 1
ATOM 722 C CA . ARG A 1 91 ? 4.768 1.552 -5.852 1.00 93.62 91 ARG A CA 1
ATOM 723 C C . ARG A 1 91 ? 6.275 1.637 -5.611 1.00 93.62 91 ARG A C 1
ATOM 725 O O . ARG A 1 91 ? 7.027 0.907 -6.252 1.00 93.62 91 ARG A O 1
ATOM 732 N N . GLU A 1 92 ? 6.713 2.483 -4.683 1.00 93.50 92 GLU A N 1
ATOM 733 C CA . GLU A 1 92 ? 8.138 2.631 -4.367 1.00 93.50 92 GLU A CA 1
ATOM 734 C C . GLU A 1 92 ? 8.729 1.341 -3.789 1.00 93.50 92 GLU A C 1
ATOM 736 O O . GLU A 1 92 ? 9.799 0.909 -4.218 1.00 93.50 92 GLU A O 1
ATOM 741 N N . LYS A 1 93 ? 8.001 0.648 -2.905 1.00 95.06 93 LYS A N 1
ATOM 742 C CA . LYS A 1 93 ? 8.440 -0.652 -2.378 1.00 95.06 93 LYS A CA 1
ATOM 743 C C . LYS A 1 93 ? 8.517 -1.744 -3.437 1.00 95.06 93 LYS A C 1
ATOM 745 O O . LYS A 1 93 ? 9.443 -2.549 -3.395 1.00 95.06 93 LYS A O 1
ATOM 750 N N . ALA A 1 94 ? 7.612 -1.747 -4.410 1.00 91.31 94 ALA A N 1
ATOM 751 C CA . ALA A 1 94 ? 7.696 -2.679 -5.527 1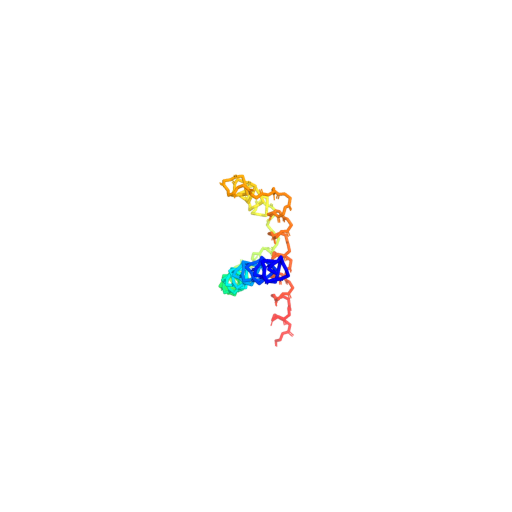.00 91.31 94 ALA A CA 1
ATOM 752 C C . ALA A 1 94 ? 8.957 -2.436 -6.379 1.00 91.31 94 ALA 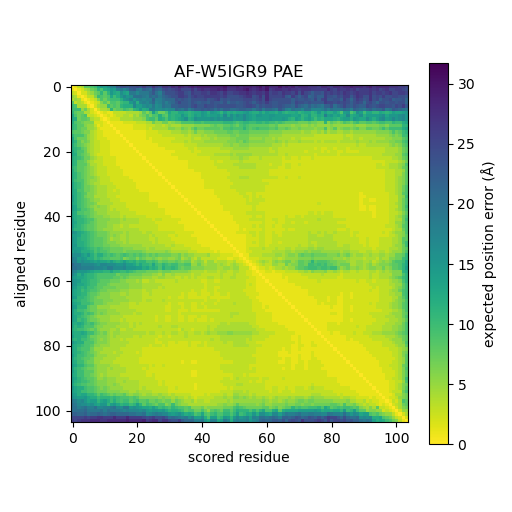A C 1
ATOM 754 O O . ALA A 1 94 ? 9.697 -3.379 -6.653 1.00 91.31 94 ALA A O 1
ATOM 755 N N . LYS A 1 95 ? 9.270 -1.167 -6.689 1.00 88.38 95 LYS A N 1
ATOM 756 C CA . LYS A 1 95 ? 10.505 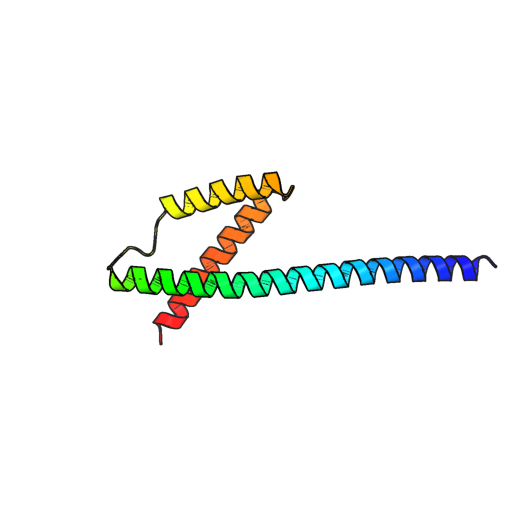-0.778 -7.397 1.00 88.38 95 LYS A CA 1
ATOM 757 C C . LYS A 1 95 ? 11.769 -1.165 -6.614 1.00 88.38 95 LYS A C 1
ATOM 759 O O . LYS A 1 95 ? 12.752 -1.606 -7.205 1.00 88.38 95 LYS A O 1
ATOM 764 N N . GLU A 1 96 ? 11.779 -0.985 -5.290 1.00 90.06 96 GLU A N 1
ATOM 765 C CA . GLU A 1 96 ? 12.891 -1.420 -4.428 1.00 90.06 96 GLU A CA 1
ATOM 766 C C . GLU A 1 96 ? 13.096 -2.942 -4.485 1.00 90.06 96 GLU A C 1
ATOM 768 O O . GLU A 1 96 ? 14.231 -3.404 -4.631 1.00 90.06 96 GLU A O 1
ATOM 773 N N . GLN A 1 97 ? 12.008 -3.715 -4.404 1.00 84.69 97 GLN A N 1
ATOM 774 C CA . GLN A 1 97 ? 12.067 -5.174 -4.424 1.00 84.69 97 GLN A CA 1
ATOM 775 C C . GLN A 1 97 ? 12.588 -5.711 -5.764 1.00 84.69 97 GLN A C 1
ATOM 777 O O . GLN A 1 97 ? 13.504 -6.534 -5.764 1.00 84.69 97 GLN A O 1
ATOM 782 N N . GLU A 1 98 ? 12.100 -5.190 -6.892 1.00 81.75 98 GLU A N 1
ATOM 783 C CA . GLU A 1 98 ? 12.600 -5.542 -8.231 1.00 81.75 98 GLU A CA 1
ATOM 784 C C . GLU A 1 98 ? 14.110 -5.303 -8.366 1.00 81.75 98 GLU A C 1
ATOM 786 O O . GLU A 1 98 ? 14.840 -6.183 -8.822 1.00 81.75 98 GLU A O 1
ATOM 791 N N . ARG A 1 99 ? 14.610 -4.146 -7.903 1.00 79.56 99 ARG A N 1
ATOM 792 C CA . ARG A 1 99 ? 16.053 -3.838 -7.920 1.00 79.56 99 ARG A CA 1
ATOM 793 C C . ARG A 1 99 ? 16.861 -4.821 -7.077 1.00 79.56 99 ARG A C 1
ATOM 795 O O . ARG A 1 99 ? 17.966 -5.185 -7.464 1.00 79.56 99 ARG A O 1
ATOM 802 N N . SER A 1 100 ? 16.332 -5.227 -5.923 1.00 76.88 100 SER A N 1
ATOM 803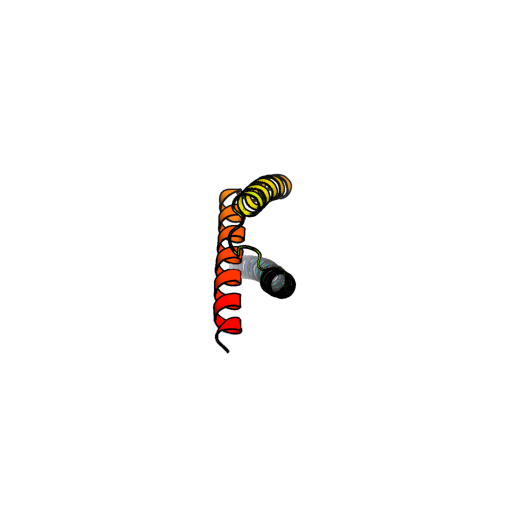 C CA . SER A 1 100 ? 17.010 -6.178 -5.036 1.00 76.88 100 SER A CA 1
ATOM 804 C C . SER A 1 100 ? 17.037 -7.608 -5.581 1.00 76.88 100 SER A C 1
ATOM 806 O O . SER A 1 100 ? 17.999 -8.333 -5.332 1.00 76.88 100 SER A O 1
ATOM 808 N N . GLU A 1 101 ? 16.008 -8.011 -6.332 1.00 70.25 101 GLU A N 1
ATOM 809 C CA . GLU A 1 101 ? 15.909 -9.341 -6.939 1.00 70.25 101 GLU A CA 1
ATOM 810 C C . GLU A 1 101 ? 16.715 -9.433 -8.240 1.00 70.25 101 GLU A C 1
ATOM 812 O O . GLU A 1 101 ? 17.386 -10.436 -8.448 1.00 70.25 101 GLU A O 1
ATOM 817 N N . GLY A 1 102 ? 16.727 -8.381 -9.067 1.00 59.09 102 GLY A N 1
ATOM 818 C CA . GLY A 1 102 ? 17.540 -8.312 -10.289 1.00 59.09 102 GLY A CA 1
ATOM 819 C C . GLY A 1 102 ? 19.044 -8.108 -10.051 1.00 59.09 102 GLY A C 1
ATOM 820 O O . GLY A 1 102 ? 19.830 -8.194 -10.989 1.00 59.09 102 GLY A O 1
ATOM 821 N N . ALA A 1 103 ? 19.456 -7.830 -8.809 1.00 52.22 103 ALA A N 1
ATOM 822 C CA . ALA A 1 103 ? 20.860 -7.747 -8.397 1.00 52.22 103 ALA A CA 1
ATOM 823 C C . ALA A 1 103 ? 21.456 -9.103 -7.949 1.00 52.22 103 ALA A C 1
ATOM 825 O O . ALA A 1 103 ? 22.581 -9.130 -7.444 1.00 52.22 103 ALA A O 1
ATOM 826 N N . ARG A 1 104 ? 20.708 -10.205 -8.090 1.00 41.12 104 ARG A N 1
ATOM 827 C CA . ARG A 1 104 ? 21.151 -11.583 -7.825 1.00 41.12 104 ARG A CA 1
ATOM 828 C C . ARG A 1 104 ? 21.290 -12.365 -9.121 1.00 41.12 104 ARG A C 1
ATOM 830 O O . ARG A 1 104 ? 22.229 -13.187 -9.172 1.00 41.12 104 ARG A O 1
#

Nearest PDB structures (foldseek):
  5vht-assembly1_B  TM=9.127E-01  e=3.139E-03  Escherichia coli K-12
  6cnz-assembly3_F  TM=9.267E-01  e=3.519E-02  Burkholderia thailandensis
  2gtv-assembly1_X  TM=8.760E-01  e=7.365E-02  Methanocaldococcus jannaschii
  8pni-assembly1_B  TM=8.668E-01  e=5.903E-01  Pseudomonas aeruginosa

Secondary structure (DSSP, 8-state):
-HHHHHHHHHHHHHHHHHHHHHHHHHHHHHHHHHHHHHHHHHHHHHHHHHHTT--S--HHHHHHHHHHHHHHHHHTT--HHHHHHHHHHHHHHHHHHHHHHTT-

Foldseek 3Di:
DVVVVVVVVVVVVVVVVVVVVVVVVVVVVVVVVVLVVVLVVLLVVVVVCVVVVHDPDDVVVVVVCLVVQQVVCVVVVHDSVVSNVVVVVSSVVSVVVNVVVVVD

pLDDT: mean 90.47, std 11.61, range [41.12, 98.69]

InterPro domains:
  IPR002701 Chorismate mutase II, prokaryotic-type [PF01817] (21-98)
  IPR002701 Chorismate mutase II, prokaryotic-type [PS51168] (11-102)
  IPR002701 Chorismate mutase II, prokaryotic-type [SM00830] (21-101)
  IPR036263 Chorismate mutase type II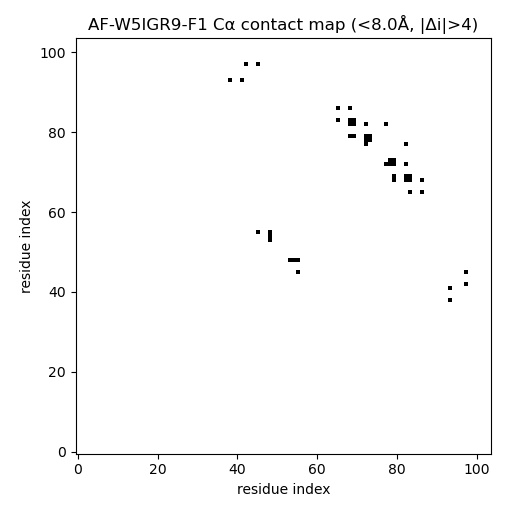 superfamily [SSF48600] (12-98)
  IPR036979 Chorismate mutase domain superfamily [G3DSA:1.20.59.10] (6-103)
  IPR051331 Chorismate mutase-related enzymes [PTHR38041] (16-89)

Sequence (104 aa):
MMEKAENSYASQVNFQLNTCRCRIDDIDHQVIALLAQRFAVTKLVGELKAEHHLDAFDPDRERAQEEDMLHVAEEYGLNPSIALAYVKMVREKAKEQERSEGAR